Protein AF-A0AAN3A4Y3-F1 (afdb_monomer)

Secondary structure (DSSP, 8-state):
------------SSS-----TTTTSSS-S-------S------SS-HHHHHHHHHHHHHS---HHHHHHHH---HHHHHHHHHHTTPPPGGG-S--TTTHHHHHHHHHHHHHHHHHHHHHHHHHHHHHHHHHHHHHHHHHHHHHHHHHH----SPPTT--

pLDDT: mean 73.3, std 23.97, range [26.23, 97.94]

Foldseek 3Di:
DDDDDDDDDDDDPDDDDDDDPPPPDPPPPDPVPPPPDDPPPPDVDDPVRLVVLLVVQQVDPDDLVRSCVVVVNDSVVNVVSCVVVVPDDPVPPPPPPPCCVVVVVVVVVVVVVVVVVVVVVVVVVVVVVVVVVVVVVVVVVQVCCCVPVVDHPDDDPPPD

Radius of gyration: 38.31 Å; Cα contacts (8 Å, |Δi|>4): 34; chains: 1; bounding box: 86×56×96 Å

Structure (mmCIF, N/CA/C/O backbone):
data_AF-A0AAN3A4Y3-F1
#
_entry.id   AF-A0AAN3A4Y3-F1
#
loop_
_atom_site.group_PDB
_atom_site.id
_atom_site.type_symbol
_atom_site.label_atom_id
_atom_site.label_alt_id
_atom_site.label_comp_id
_atom_site.label_asym_id
_atom_site.label_entity_id
_atom_site.label_seq_id
_atom_site.pdbx_PDB_ins_code
_atom_site.Cartn_x
_atom_site.Cartn_y
_atom_site.Cartn_z
_atom_site.occupancy
_atom_site.B_iso_or_equiv
_atom_site.auth_seq_id
_atom_site.auth_comp_id
_atom_site.auth_asym_id
_atom_site.auth_atom_id
_atom_site.pdbx_PDB_model_num
ATOM 1 N N . MET A 1 1 ? -52.236 21.348 29.030 1.00 38.44 1 MET A N 1
ATOM 2 C CA . MET A 1 1 ? -50.894 20.957 28.546 1.00 38.44 1 MET A CA 1
ATOM 3 C C . MET A 1 1 ? -50.436 19.738 29.329 1.00 38.44 1 MET A C 1
ATOM 5 O O . MET A 1 1 ? -50.433 19.781 30.554 1.00 38.44 1 MET A O 1
ATOM 9 N N . GLN A 1 2 ? -50.161 18.640 28.627 1.00 26.23 2 GLN A N 1
ATOM 10 C CA . GLN A 1 2 ? -49.850 17.328 29.199 1.00 26.23 2 GLN A CA 1
ATOM 11 C C . GLN A 1 2 ? -48.495 17.370 29.930 1.00 26.23 2 GLN A C 1
ATOM 13 O O . GLN A 1 2 ? -47.484 17.734 29.332 1.00 26.23 2 GLN A O 1
ATOM 18 N N . LYS A 1 3 ? -48.460 17.012 31.219 1.00 30.95 3 LYS A N 1
ATOM 19 C CA . LYS A 1 3 ? -47.212 16.851 31.980 1.00 30.95 3 LYS A CA 1
ATOM 20 C C . LYS A 1 3 ? -46.586 15.508 31.598 1.00 30.95 3 LYS A C 1
ATOM 22 O O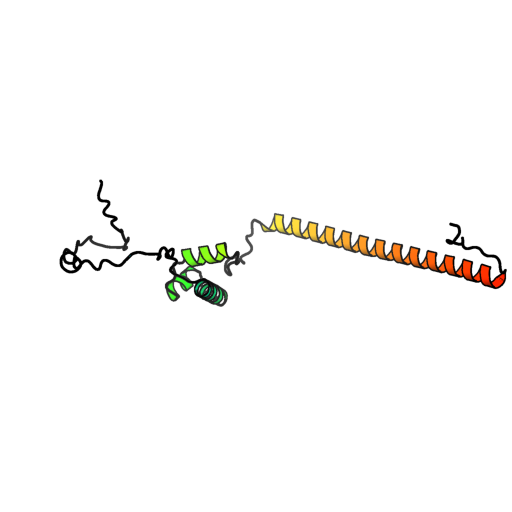 . LYS A 1 3 ? -47.127 14.466 31.953 1.00 30.95 3 LYS A O 1
ATOM 27 N N . PHE A 1 4 ? -45.472 15.526 30.873 1.00 27.72 4 PHE A N 1
ATOM 28 C CA . PHE A 1 4 ? -44.694 14.319 30.597 1.00 27.72 4 PHE A CA 1
ATOM 29 C C . PHE A 1 4 ? -43.743 14.056 31.765 1.00 27.72 4 PHE A C 1
ATOM 31 O O . PHE A 1 4 ? -42.739 14.744 31.928 1.00 27.72 4 PHE A O 1
ATOM 38 N N . ILE A 1 5 ? -44.073 13.064 32.592 1.00 37.47 5 ILE A N 1
ATOM 39 C CA . ILE A 1 5 ? -43.121 12.485 33.541 1.00 37.47 5 ILE A CA 1
ATOM 40 C C . ILE A 1 5 ? -42.266 11.507 32.737 1.00 37.47 5 ILE A C 1
ATOM 42 O O . ILE A 1 5 ? -42.737 10.444 32.334 1.00 37.47 5 ILE A O 1
ATOM 46 N N . VAL A 1 6 ? -41.023 11.884 32.447 1.00 33.91 6 VAL A N 1
ATOM 47 C CA . VAL A 1 6 ? -40.063 10.975 31.816 1.00 33.91 6 VAL A CA 1
ATOM 48 C C . VAL A 1 6 ? -39.510 10.065 32.909 1.00 33.91 6 VAL A C 1
ATOM 50 O O . VAL A 1 6 ? -38.636 10.459 33.677 1.00 33.91 6 VAL A O 1
ATOM 53 N N . TYR A 1 7 ? -40.041 8.847 32.999 1.00 37.47 7 TYR A N 1
ATOM 54 C CA . TYR A 1 7 ? -39.448 7.790 33.813 1.00 37.47 7 TYR A CA 1
ATOM 55 C C . TYR A 1 7 ? -38.225 7.233 33.078 1.00 37.47 7 TYR A C 1
ATOM 57 O O . TYR A 1 7 ? -38.354 6.579 32.042 1.00 37.47 7 TYR A O 1
ATOM 65 N N . ILE A 1 8 ? -37.028 7.495 33.605 1.00 38.41 8 ILE A N 1
ATOM 66 C CA . ILE A 1 8 ? -35.806 6.834 33.141 1.00 38.41 8 ILE A CA 1
ATOM 67 C C . ILE A 1 8 ? -35.819 5.411 33.710 1.00 38.41 8 ILE A C 1
ATOM 69 O O . ILE A 1 8 ? -35.555 5.204 34.891 1.00 38.41 8 ILE A O 1
ATOM 73 N N . ASN A 1 9 ? -36.160 4.430 32.873 1.00 32.81 9 ASN A N 1
ATOM 74 C CA . ASN A 1 9 ? -36.042 3.014 33.210 1.00 32.81 9 ASN A CA 1
ATOM 75 C C . ASN A 1 9 ? -34.584 2.572 33.033 1.00 32.81 9 ASN A C 1
ATOM 77 O O . ASN A 1 9 ? -34.074 2.539 31.914 1.00 32.81 9 ASN A O 1
ATOM 81 N N . PHE A 1 10 ? -33.923 2.220 34.134 1.00 35.22 10 PHE A N 1
ATOM 82 C CA . PHE A 1 10 ? -32.632 1.534 34.121 1.00 35.22 10 PHE A CA 1
ATOM 83 C C . PHE A 1 10 ? -32.900 0.023 34.225 1.00 35.22 10 PHE A C 1
ATOM 85 O O . PHE A 1 10 ? -33.450 -0.409 35.240 1.00 35.22 10 PHE A O 1
ATOM 92 N N . PRO A 1 11 ? -32.571 -0.804 33.215 1.00 37.44 11 PRO A N 1
ATOM 93 C CA . PRO A 1 11 ? -32.771 -2.241 33.317 1.00 37.44 11 PRO A CA 1
ATOM 94 C C . PRO A 1 11 ? -31.624 -2.839 34.138 1.00 37.44 11 PRO A C 1
ATOM 96 O O . PRO A 1 11 ? -30.532 -3.073 33.620 1.00 37.44 11 PRO A O 1
ATOM 99 N N . PHE A 1 12 ? -31.861 -3.073 35.428 1.00 35.59 12 PHE A N 1
ATOM 100 C CA . PHE A 1 12 ? -30.998 -3.930 36.239 1.00 35.59 12 PHE A CA 1
ATOM 101 C C . PHE A 1 12 ? -31.409 -5.398 36.040 1.00 35.59 12 PHE A C 1
ATOM 103 O O . PHE A 1 12 ? -32.601 -5.712 36.104 1.00 35.59 12 PHE A O 1
ATOM 110 N N . PRO A 1 13 ? -30.464 -6.316 35.773 1.00 35.88 13 PRO A N 1
ATOM 111 C CA . PRO A 1 13 ? -30.777 -7.727 35.627 1.00 35.88 13 PRO A CA 1
ATOM 112 C C . PRO A 1 13 ? -30.921 -8.364 37.014 1.00 35.88 13 PRO A C 1
ATOM 114 O O . PRO A 1 13 ? -29.928 -8.682 37.662 1.00 35.88 13 PRO A O 1
ATOM 117 N N . GLY A 1 14 ? -32.169 -8.570 37.434 1.00 38.97 14 GLY A N 1
ATOM 118 C CA . GLY A 1 14 ? -32.530 -9.447 38.550 1.00 38.97 14 GLY A CA 1
ATOM 119 C C . GLY A 1 14 ? -33.280 -8.755 39.689 1.00 38.97 14 GLY A C 1
ATOM 120 O O . GLY A 1 14 ? -32.694 -7.971 40.420 1.00 38.97 14 GLY A O 1
ATOM 121 N N . GLY A 1 15 ? -34.552 -9.137 39.860 1.00 41.28 15 GLY A N 1
ATOM 122 C CA . GLY A 1 15 ? -35.251 -9.152 41.152 1.00 41.28 15 GLY A CA 1
ATOM 123 C C . GLY A 1 15 ? -35.808 -7.827 41.689 1.00 41.28 15 GLY A C 1
ATOM 124 O O . GLY A 1 15 ? -35.068 -7.006 42.206 1.00 41.28 15 GLY A O 1
ATOM 125 N N . GLU A 1 16 ? -37.141 -7.721 41.658 1.00 35.38 16 GLU A N 1
ATOM 126 C CA . GLU A 1 16 ? -38.012 -6.889 42.515 1.00 35.38 16 GLU A CA 1
ATOM 127 C C . GLU A 1 16 ? -37.953 -5.347 42.385 1.00 35.38 16 GLU A C 1
ATOM 129 O O . GLU A 1 16 ? -37.075 -4.649 42.888 1.00 35.38 16 GLU A O 1
ATOM 134 N N . LEU A 1 17 ? -39.006 -4.792 41.766 1.00 37.91 17 LEU A N 1
ATOM 135 C CA . LEU A 1 17 ? -39.338 -3.362 41.745 1.00 37.91 17 LEU A CA 1
ATOM 136 C C . LEU A 1 17 ? -39.779 -2.887 43.143 1.00 37.91 17 LEU A C 1
ATOM 138 O O . LEU A 1 17 ? -40.968 -2.898 43.460 1.00 37.91 17 LEU A O 1
ATOM 142 N N . SER A 1 18 ? -38.840 -2.428 43.974 1.00 39.91 18 SER A N 1
ATOM 143 C CA . SER A 1 18 ? -39.161 -1.687 45.202 1.00 39.91 18 SER A CA 1
ATOM 144 C C . SER A 1 18 ? -39.185 -0.175 44.926 1.00 39.91 18 SER A C 1
ATOM 146 O O . SER A 1 18 ? -38.167 0.467 44.669 1.00 39.91 18 SER A O 1
ATOM 148 N N . PHE A 1 19 ? -40.378 0.425 44.950 1.00 37.28 19 PHE A N 1
ATOM 149 C CA . PHE A 1 19 ? -40.552 1.877 44.863 1.00 37.28 19 PHE A CA 1
ATOM 150 C C . PHE A 1 19 ? -40.175 2.521 46.206 1.00 37.28 19 PHE A C 1
ATOM 152 O O . PHE A 1 19 ? -40.964 2.516 47.148 1.00 37.28 19 PHE A O 1
ATOM 159 N N . CYS A 1 20 ? -38.973 3.091 46.311 1.00 35.47 20 CYS A N 1
ATOM 160 C CA . CYS A 1 20 ? -38.559 3.835 47.502 1.00 35.47 20 CYS A CA 1
ATOM 161 C C . CYS A 1 20 ? -39.156 5.259 47.473 1.00 35.47 20 CYS A C 1
ATOM 163 O O . CYS A 1 20 ? -38.761 6.103 46.670 1.00 35.47 20 CYS A O 1
ATOM 165 N N . SER A 1 21 ? -40.128 5.534 48.347 1.00 41.50 21 SER A N 1
ATOM 166 C CA . SER A 1 21 ? -40.935 6.768 48.398 1.00 41.50 21 SER A CA 1
ATOM 167 C C . SER A 1 21 ? -40.259 7.976 49.073 1.00 41.50 21 SER A C 1
ATOM 169 O O . SER A 1 21 ? -40.915 8.976 49.364 1.00 41.50 21 SER A O 1
ATOM 171 N N . VAL A 1 22 ? -38.948 7.931 49.325 1.00 37.69 22 VAL A N 1
ATOM 172 C CA . VAL A 1 22 ? -38.268 8.923 50.185 1.00 37.69 22 VAL A CA 1
ATOM 173 C C . VAL A 1 22 ? -37.787 10.173 49.425 1.00 37.69 22 VAL A C 1
ATOM 175 O O . VAL A 1 22 ? -37.530 11.213 50.025 1.00 37.69 22 VAL A O 1
ATOM 178 N N . LEU A 1 23 ? -37.743 10.150 48.093 1.00 43.97 23 LEU A N 1
ATOM 179 C CA . LEU A 1 23 ? -37.177 11.239 47.282 1.00 43.97 23 LEU A CA 1
ATOM 180 C C . LEU A 1 23 ? -38.169 12.358 46.913 1.00 43.97 23 LEU A C 1
ATOM 182 O O . LEU A 1 23 ? -38.052 12.949 45.846 1.00 43.97 23 LEU A O 1
ATOM 186 N N . ASN A 1 24 ? -39.154 12.672 47.761 1.00 45.25 24 ASN A N 1
ATOM 187 C CA . ASN A 1 24 ? -40.147 13.707 47.424 1.00 45.25 24 ASN A CA 1
ATOM 188 C C . ASN A 1 24 ? -40.352 14.810 48.473 1.00 45.25 24 ASN A C 1
ATOM 190 O O . ASN A 1 24 ? -41.396 15.456 48.483 1.00 45.25 24 ASN A O 1
ATOM 194 N N . LYS A 1 25 ? -39.389 15.057 49.371 1.00 40.06 25 LYS A N 1
ATOM 195 C CA . LYS A 1 25 ? -39.535 16.148 50.359 1.00 40.06 25 LYS A CA 1
ATOM 196 C C . LYS A 1 25 ? -38.362 17.116 50.517 1.00 40.06 25 LYS A C 1
ATOM 198 O O . LYS A 1 25 ? -38.526 18.088 51.242 1.00 40.06 25 LYS A O 1
ATOM 203 N N . LEU A 1 26 ? -37.231 16.933 49.829 1.00 40.47 26 LEU A N 1
ATOM 204 C CA . LEU A 1 26 ? -36.062 17.820 50.002 1.00 40.47 26 LEU A CA 1
ATOM 205 C C . LEU A 1 26 ? -35.628 18.614 48.759 1.00 40.47 26 LEU A C 1
ATOM 207 O O . LEU A 1 26 ? -34.691 19.396 48.847 1.00 40.47 26 LEU A O 1
ATOM 211 N N . THR A 1 27 ? -36.307 18.499 47.619 1.00 49.06 27 THR A N 1
ATOM 212 C CA . THR A 1 27 ? -35.850 19.109 46.349 1.00 49.06 27 THR A CA 1
ATOM 213 C C . THR A 1 27 ? -36.830 20.116 45.743 1.00 49.06 27 THR A C 1
ATOM 215 O O . THR A 1 27 ? -36.766 20.416 44.556 1.00 49.06 27 THR A O 1
ATOM 218 N N . LEU A 1 28 ? -37.717 20.687 46.564 1.00 45.78 28 LEU A N 1
ATOM 219 C CA . LEU A 1 28 ? -38.568 21.828 46.192 1.00 45.78 28 LEU A CA 1
ATOM 220 C C . LEU A 1 28 ? -38.080 23.160 46.786 1.00 45.78 28 LEU A C 1
ATOM 222 O O . LEU A 1 28 ? -38.835 24.125 46.841 1.00 45.78 28 LEU A O 1
ATOM 226 N N . LEU A 1 29 ? -36.805 23.256 47.177 1.00 40.38 29 LEU A N 1
ATOM 227 C CA . LEU A 1 29 ? -36.126 24.551 47.214 1.00 40.38 29 LEU A CA 1
ATOM 228 C C . LEU A 1 29 ? -35.556 24.808 45.825 1.00 40.38 29 LEU A C 1
ATOM 230 O O . LEU A 1 29 ? -34.461 24.394 45.458 1.00 40.38 29 LEU A O 1
ATOM 234 N N . LYS A 1 30 ? -36.438 25.433 45.053 1.00 46.47 30 LYS A N 1
ATOM 235 C CA . LYS A 1 30 ? -36.309 26.010 43.726 1.00 46.47 30 LYS A CA 1
ATOM 236 C C . LYS A 1 30 ? -35.003 26.810 43.587 1.00 46.47 30 LYS A C 1
ATOM 238 O O . LYS A 1 30 ? -34.997 28.029 43.700 1.00 46.47 30 LYS A O 1
ATOM 243 N N . PHE A 1 31 ? -33.896 26.120 43.325 1.00 38.41 31 PHE A N 1
ATOM 244 C CA . PHE A 1 31 ? -32.747 26.732 42.675 1.00 38.41 31 PHE A CA 1
ATOM 245 C C . PHE A 1 31 ? -33.158 26.978 41.225 1.00 38.41 31 PHE A C 1
ATOM 247 O O . PHE A 1 31 ? -33.152 26.086 40.379 1.00 38.41 31 PHE A O 1
ATOM 254 N N . GLU A 1 32 ? -33.603 28.204 40.982 1.00 44.09 32 GLU A N 1
ATOM 255 C CA . GLU A 1 32 ? -33.851 28.801 39.676 1.00 44.09 32 GLU A CA 1
ATOM 256 C C . GLU A 1 32 ? -32.482 28.986 38.994 1.00 44.09 32 GLU A C 1
ATOM 258 O O . GLU A 1 32 ? -31.947 30.084 38.886 1.00 44.09 32 GLU A O 1
ATOM 263 N N . ILE A 1 33 ? -31.841 27.868 38.633 1.00 48.59 33 ILE A N 1
ATOM 264 C CA . ILE A 1 33 ? -30.609 27.867 37.847 1.00 48.59 33 ILE A CA 1
ATOM 265 C C . ILE A 1 33 ? -31.018 28.294 36.445 1.00 48.59 33 ILE A C 1
ATOM 267 O O . ILE A 1 33 ? -31.728 27.570 35.746 1.00 48.59 33 ILE A O 1
ATOM 271 N N . HIS A 1 34 ? -30.579 29.488 36.061 1.00 40.94 34 HIS A N 1
ATOM 272 C CA . HIS A 1 34 ? -30.667 30.015 34.710 1.00 40.94 34 HIS A CA 1
ATOM 273 C C . HIS A 1 34 ? -30.036 29.001 33.744 1.00 40.94 34 HIS A C 1
ATOM 275 O O . HIS A 1 34 ? -28.817 28.861 33.664 1.00 40.94 34 HIS A O 1
ATOM 281 N N . MET A 1 35 ? -30.879 28.222 33.067 1.00 47.75 35 MET A N 1
ATOM 282 C CA . MET A 1 35 ? -30.493 27.205 32.088 1.00 47.75 35 MET A CA 1
ATOM 283 C C . MET A 1 35 ? -30.159 27.900 30.760 1.00 47.75 35 MET A C 1
ATOM 285 O O . MET A 1 35 ? -30.841 27.718 29.755 1.00 47.75 35 MET A O 1
ATOM 289 N N . GLU A 1 36 ? -29.117 28.729 30.759 1.00 44.19 36 GLU A N 1
ATOM 290 C CA . GLU A 1 36 ? -28.492 29.201 29.526 1.00 44.19 36 GLU A CA 1
ATOM 291 C C . GLU A 1 36 ? -27.282 28.315 29.194 1.00 44.19 36 GLU A C 1
ATOM 293 O O . GLU A 1 36 ? -26.343 28.168 29.968 1.00 44.19 36 GLU A O 1
ATOM 298 N N . GLU A 1 37 ? -27.373 27.672 28.028 1.00 49.78 37 GLU A N 1
ATOM 299 C CA . GLU A 1 37 ? -26.279 27.061 27.260 1.00 49.78 37 GLU A CA 1
ATOM 300 C C . GLU A 1 37 ? -25.439 25.925 27.874 1.00 49.78 37 GLU A C 1
ATOM 302 O O . GLU A 1 37 ? -24.214 25.905 27.779 1.00 49.78 37 GLU A O 1
ATOM 307 N N . LEU A 1 38 ? -26.079 24.844 28.331 1.00 46.41 38 LEU A N 1
ATOM 308 C CA . LEU A 1 38 ? -25.395 23.543 28.439 1.00 46.41 38 LEU A CA 1
ATOM 309 C C . LEU A 1 38 ? -26.166 22.410 27.754 1.00 46.41 38 LEU A C 1
ATOM 311 O O . LEU A 1 38 ? -26.379 21.340 28.316 1.00 46.41 38 LEU A O 1
ATOM 315 N N . LYS A 1 39 ? -26.479 22.575 26.463 1.00 48.00 39 LYS A N 1
ATOM 316 C CA . LYS A 1 39 ? -26.692 21.422 25.564 1.00 48.00 39 LYS A CA 1
ATOM 317 C C . LYS A 1 39 ? -25.347 20.797 25.162 1.00 48.00 39 LYS A C 1
ATOM 319 O O . LYS A 1 39 ? -25.086 20.570 23.982 1.00 48.00 39 LYS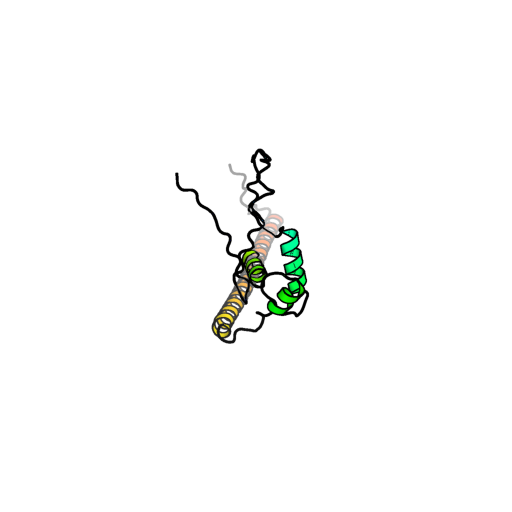 A O 1
ATOM 324 N N . LYS A 1 40 ? -24.471 20.491 26.127 1.00 44.06 40 LYS A N 1
ATOM 325 C CA . LYS A 1 40 ? -23.378 19.551 25.857 1.00 44.06 40 LYS A CA 1
ATOM 326 C C . LYS A 1 40 ? -24.051 18.202 25.619 1.00 44.06 40 LYS A C 1
ATOM 328 O O . LYS A 1 40 ? -24.637 17.640 26.540 1.00 44.06 40 LYS A O 1
ATOM 333 N N . LYS A 1 41 ? -24.044 17.714 24.371 1.00 48.72 41 LYS A N 1
ATOM 334 C CA . LYS A 1 41 ? -24.461 16.338 24.056 1.00 48.72 41 LYS A CA 1
ATOM 335 C C . LYS A 1 41 ? -23.721 15.434 25.039 1.00 48.72 41 LYS A C 1
ATOM 337 O O . LYS A 1 41 ? -22.494 15.462 25.052 1.00 48.72 41 LYS A O 1
ATOM 342 N N . TYR A 1 42 ? -24.442 14.707 25.891 1.00 45.09 42 TYR A N 1
ATOM 343 C CA . TYR A 1 42 ? -23.827 13.781 26.837 1.00 45.09 42 TYR A CA 1
ATOM 344 C C . TYR A 1 42 ? -23.070 12.715 26.037 1.00 45.09 42 TYR A C 1
ATOM 346 O O . TYR A 1 42 ? -23.653 11.762 25.524 1.00 45.09 42 TYR A O 1
ATOM 354 N N . THR A 1 43 ? -21.766 12.921 25.862 1.00 59.06 43 THR A N 1
ATOM 355 C CA . THR A 1 43 ? -20.837 11.915 25.364 1.00 59.06 43 THR A CA 1
ATOM 356 C C . THR A 1 43 ? -19.925 11.566 26.534 1.00 59.06 43 THR A C 1
ATOM 358 O O . THR A 1 43 ? -19.061 12.377 26.860 1.00 59.06 43 THR A O 1
ATOM 361 N N . PRO A 1 44 ? -20.105 10.406 27.186 1.00 72.06 44 PRO A N 1
ATOM 362 C CA . PRO A 1 44 ? -19.405 10.076 28.430 1.00 72.06 44 PRO A CA 1
ATOM 363 C C . PRO A 1 44 ? -17.879 9.918 28.298 1.00 72.06 44 PRO A C 1
ATOM 365 O O . PRO A 1 44 ? -17.212 9.801 29.313 1.00 72.06 44 PRO A O 1
ATOM 368 N N . TYR A 1 45 ? -17.327 9.938 27.078 1.00 82.88 45 TYR A N 1
ATOM 369 C CA . TYR A 1 45 ? -15.890 9.815 26.814 1.00 82.88 45 TYR A CA 1
ATOM 370 C C . TYR A 1 45 ? -15.416 10.887 25.832 1.00 82.88 45 TYR A C 1
ATOM 372 O O . TYR A 1 45 ? -16.032 11.063 24.769 1.00 82.88 45 TYR A O 1
ATOM 380 N N . THR A 1 46 ? -14.305 11.542 26.154 1.00 88.88 46 THR A N 1
ATOM 381 C CA . THR A 1 46 ? -13.537 12.444 25.283 1.00 88.88 46 THR A CA 1
ATOM 382 C C . THR A 1 46 ? -12.795 11.670 24.190 1.00 88.88 46 THR A C 1
ATOM 384 O O . THR A 1 46 ? -12.600 10.461 24.282 1.00 88.88 46 THR A O 1
ATOM 387 N N . GLU A 1 47 ? -12.384 12.338 23.112 1.00 87.12 47 GLU A N 1
ATOM 388 C CA . GLU A 1 47 ? -11.663 11.678 22.014 1.00 87.12 47 GLU A CA 1
ATOM 389 C C . GLU A 1 47 ? -10.307 11.097 22.440 1.00 87.12 47 GLU A C 1
ATOM 391 O O . GLU A 1 47 ? -9.949 9.997 22.021 1.00 87.12 47 GLU A O 1
ATOM 396 N N . SER A 1 48 ? -9.592 11.781 23.333 1.00 89.69 48 SER A N 1
ATOM 397 C CA . SER A 1 48 ? -8.331 11.298 23.900 1.00 89.69 48 SER A CA 1
ATOM 398 C C . SER A 1 48 ? -8.516 10.005 24.694 1.00 89.69 48 SER A C 1
ATOM 400 O O . SER A 1 48 ? -7.741 9.067 24.507 1.00 89.69 48 SER A O 1
ATOM 402 N N . GLU A 1 49 ? -9.564 9.915 25.518 1.00 90.31 49 GLU A N 1
ATOM 403 C CA . GLU A 1 49 ? -9.903 8.697 26.266 1.00 90.31 49 GLU A CA 1
ATOM 404 C C . GLU A 1 49 ? -10.231 7.543 25.317 1.00 90.31 49 GLU A C 1
ATOM 406 O O . GLU A 1 49 ? -9.673 6.456 25.456 1.00 90.31 49 GLU A O 1
ATOM 411 N N . ARG A 1 50 ? -11.061 7.788 24.292 1.00 92.56 50 ARG A N 1
ATOM 412 C CA . ARG A 1 50 ? -11.385 6.781 23.260 1.00 92.56 50 ARG A CA 1
ATOM 413 C C . ARG A 1 50 ? -10.124 6.231 22.609 1.00 92.56 50 ARG A C 1
ATOM 415 O O . ARG A 1 50 ? -9.973 5.021 22.465 1.00 92.56 50 ARG A O 1
ATOM 422 N N . MET A 1 51 ? -9.209 7.125 22.243 1.00 95.25 51 MET A N 1
ATOM 423 C CA . MET A 1 51 ? -7.955 6.746 21.607 1.00 95.25 51 MET A CA 1
ATOM 424 C C . MET A 1 51 ? -7.006 6.017 22.549 1.00 95.25 51 MET A C 1
ATOM 426 O O . MET A 1 51 ? -6.321 5.093 22.114 1.00 95.25 51 MET A O 1
ATOM 430 N N . SER A 1 52 ? -6.996 6.374 23.832 1.00 95.06 52 SER A N 1
ATOM 431 C CA . SER A 1 52 ? -6.251 5.638 24.851 1.00 95.06 52 SER A CA 1
ATOM 432 C C . SER A 1 52 ? -6.743 4.197 24.958 1.00 95.06 52 SER A C 1
ATOM 434 O O . SER A 1 52 ? -5.945 3.271 24.833 1.00 95.06 52 SER A O 1
ATOM 436 N N . TYR A 1 53 ? -8.058 3.997 25.087 1.00 94.06 53 TYR A N 1
ATOM 437 C CA . TYR A 1 53 ? -8.641 2.661 25.206 1.00 94.06 53 TYR A CA 1
ATOM 438 C C . TYR A 1 53 ? -8.452 1.810 23.953 1.00 94.06 53 TYR A C 1
ATOM 440 O O . TYR A 1 53 ? -8.178 0.620 24.072 1.00 94.06 53 TYR A O 1
ATOM 448 N N . ILE A 1 54 ? -8.551 2.395 22.755 1.00 94.19 54 ILE A N 1
ATOM 449 C CA . ILE A 1 54 ? -8.276 1.654 21.517 1.00 94.19 54 ILE A CA 1
ATOM 450 C C . ILE A 1 54 ? -6.811 1.214 21.462 1.00 94.19 54 ILE A C 1
ATOM 452 O O . ILE A 1 54 ? -6.544 0.049 21.179 1.00 94.19 54 ILE A O 1
ATOM 456 N N . ARG A 1 55 ? -5.858 2.107 21.757 1.00 94.88 55 ARG A N 1
ATOM 457 C CA . ARG A 1 55 ? -4.431 1.750 21.743 1.00 94.88 55 ARG A CA 1
ATOM 458 C C . ARG A 1 55 ? -4.100 0.663 22.760 1.00 94.88 55 ARG A C 1
ATOM 460 O O . ARG A 1 55 ? -3.395 -0.279 22.422 1.00 94.88 55 ARG A O 1
ATOM 467 N N . GLU A 1 56 ? -4.634 0.770 23.974 1.00 95.12 56 GLU A N 1
ATOM 468 C CA . GLU A 1 56 ? -4.453 -0.242 25.019 1.00 95.12 56 GLU A CA 1
ATOM 469 C C . GLU A 1 56 ? -5.103 -1.582 24.639 1.00 95.12 56 GLU A C 1
ATOM 471 O O . GLU A 1 56 ? -4.551 -2.657 24.870 1.00 95.12 56 GLU A O 1
ATOM 476 N N . TYR A 1 57 ? -6.277 -1.542 24.007 1.00 94.06 57 TYR A N 1
ATOM 477 C CA . TYR A 1 57 ? -6.902 -2.751 23.493 1.00 94.06 57 TYR A CA 1
ATOM 478 C C . TYR A 1 57 ? -6.025 -3.420 22.432 1.00 94.06 57 TYR A C 1
ATOM 480 O O . TYR A 1 57 ? -5.833 -4.631 22.489 1.00 94.06 57 TYR A O 1
ATOM 488 N N . LEU A 1 58 ? -5.471 -2.660 21.489 1.00 92.44 58 LEU A N 1
ATOM 489 C CA . LEU A 1 58 ? -4.625 -3.202 20.423 1.00 92.44 58 LEU A CA 1
ATOM 490 C C . LEU A 1 58 ? -3.256 -3.687 20.919 1.00 92.44 58 LEU A C 1
ATOM 492 O O . LEU A 1 58 ? -2.686 -4.579 20.299 1.00 92.44 58 LEU A O 1
ATOM 496 N N . SER A 1 59 ? -2.738 -3.149 22.027 1.00 92.06 59 SER A N 1
ATOM 497 C CA . SER A 1 59 ? -1.453 -3.579 22.599 1.00 92.06 59 SER A CA 1
ATOM 498 C C . SER A 1 59 ? -1.535 -4.880 23.405 1.00 92.06 59 SER A C 1
ATOM 500 O O . SER A 1 59 ? -0.508 -5.497 23.684 1.00 92.06 59 SER A O 1
ATOM 502 N N . THR A 1 60 ? -2.737 -5.315 23.784 1.00 90.38 60 THR A N 1
ATOM 503 C CA . THR A 1 60 ? -2.963 -6.561 24.534 1.00 90.38 60 THR A CA 1
ATOM 504 C C . THR A 1 60 ? -3.389 -7.700 23.607 1.00 90.38 60 THR A C 1
ATOM 506 O O . THR A 1 60 ? -3.867 -7.469 22.501 1.00 90.38 60 THR A O 1
ATOM 509 N N . SER A 1 61 ? -3.321 -8.953 24.061 1.00 87.38 61 SER A N 1
ATOM 510 C CA . SER A 1 61 ? -3.903 -10.117 23.361 1.00 87.38 61 SER A CA 1
ATOM 511 C C . SER A 1 61 ? -5.344 -10.437 23.800 1.00 87.38 61 SER A C 1
ATOM 513 O O . SER A 1 61 ? -5.922 -11.439 23.388 1.00 87.38 61 SER A O 1
ATOM 515 N N . GLU A 1 62 ? -5.960 -9.579 24.621 1.00 89.38 62 GLU A N 1
ATOM 516 C CA . GLU A 1 62 ? -7.290 -9.808 25.202 1.00 89.38 62 GLU A CA 1
ATOM 517 C C . GLU A 1 62 ? -8.418 -9.773 24.157 1.00 89.38 62 GLU A C 1
ATOM 519 O O . GLU A 1 62 ? -8.454 -8.916 23.274 1.00 89.38 62 GLU A O 1
ATOM 524 N N . THR A 1 63 ? -9.430 -10.627 24.293 1.00 91.12 63 THR A N 1
ATOM 525 C CA . THR A 1 63 ? -10.671 -10.484 23.508 1.00 91.12 63 THR A CA 1
ATOM 526 C C . THR A 1 63 ? -11.407 -9.188 23.874 1.00 91.12 63 THR A C 1
ATOM 528 O O . THR A 1 63 ? -11.266 -8.672 24.984 1.00 91.12 63 THR A O 1
ATOM 531 N N . LYS A 1 64 ? -12.282 -8.678 22.990 1.00 91.75 64 LYS A N 1
ATOM 532 C CA . LYS A 1 64 ? -13.117 -7.492 23.296 1.00 91.75 64 LYS A CA 1
ATOM 533 C C . LYS A 1 64 ? -13.915 -7.653 24.594 1.00 91.75 64 LYS A C 1
ATOM 535 O O . LYS A 1 64 ? -14.167 -6.678 25.290 1.00 91.75 64 LYS A O 1
ATOM 540 N N . TYR A 1 65 ? -14.346 -8.879 24.901 1.00 89.94 65 TYR A N 1
ATOM 541 C CA . TYR A 1 65 ? -15.082 -9.189 26.125 1.00 89.94 65 TYR A CA 1
ATOM 542 C C . TYR A 1 65 ? -14.192 -9.102 27.370 1.00 89.94 65 TYR A C 1
ATOM 544 O O . TYR A 1 65 ? -14.583 -8.468 28.345 1.00 89.94 65 TYR A O 1
ATOM 552 N N . GLN A 1 66 ? -12.997 -9.699 27.332 1.00 91.62 66 GLN A N 1
ATOM 553 C CA . GLN A 1 66 ? -12.039 -9.636 28.441 1.00 91.62 66 GLN A CA 1
ATOM 554 C C . GLN A 1 66 ? -11.595 -8.196 28.710 1.00 91.62 66 GLN A C 1
ATOM 556 O O . GLN A 1 66 ? -11.653 -7.748 29.853 1.00 91.62 66 GLN A O 1
ATOM 561 N N . PHE A 1 67 ? -11.270 -7.447 27.653 1.00 94.00 67 PHE A N 1
ATOM 562 C CA . PHE A 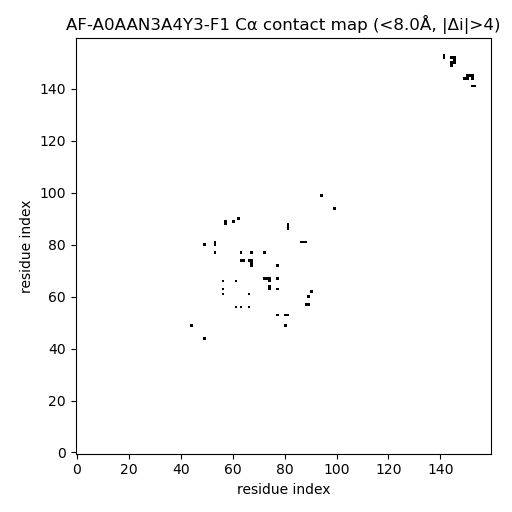1 67 ? -10.899 -6.038 27.760 1.00 94.00 67 PHE A CA 1
ATOM 563 C C . PHE A 1 67 ? -12.033 -5.190 28.353 1.00 94.00 67 PHE A C 1
ATOM 565 O O . PHE A 1 67 ? -11.809 -4.408 29.274 1.00 94.00 67 PHE A O 1
ATOM 572 N N . ALA A 1 68 ? -13.272 -5.384 27.883 1.00 90.81 68 ALA A N 1
ATOM 573 C CA . ALA A 1 68 ? -14.459 -4.715 28.420 1.00 90.81 68 ALA A CA 1
ATOM 574 C C . ALA A 1 68 ? -14.688 -5.036 29.907 1.00 90.81 68 ALA A C 1
ATOM 576 O O . ALA A 1 68 ? -14.985 -4.145 30.699 1.00 90.81 68 ALA A O 1
ATOM 577 N N . LYS A 1 69 ? -14.502 -6.302 30.304 1.00 91.38 69 LYS A N 1
ATOM 578 C CA . LYS A 1 69 ? -14.623 -6.735 31.702 1.00 91.38 69 LYS A CA 1
ATOM 579 C C . LYS A 1 69 ? -13.552 -6.100 32.596 1.00 91.38 69 LYS A C 1
ATOM 581 O O . LYS A 1 69 ? -13.862 -5.745 33.727 1.00 91.38 69 LYS A O 1
ATOM 586 N N . ARG A 1 70 ? -12.319 -5.954 32.100 1.00 93.06 70 ARG A N 1
ATOM 587 C CA . ARG A 1 70 ? -11.190 -5.377 32.847 1.00 93.06 70 ARG A CA 1
ATOM 588 C C . ARG A 1 70 ? -11.276 -3.855 32.972 1.00 93.06 70 ARG A C 1
ATOM 590 O O . ARG A 1 70 ? -11.021 -3.319 34.041 1.00 93.06 70 ARG A O 1
ATOM 597 N N . THR A 1 71 ? -11.623 -3.168 31.887 1.00 88.44 71 THR A N 1
ATOM 598 C CA . THR A 1 71 ? -11.649 -1.693 31.823 1.00 88.44 71 THR A CA 1
ATOM 599 C C . THR A 1 71 ? -12.981 -1.085 32.259 1.00 88.44 71 THR A C 1
ATOM 601 O O . THR A 1 71 ? -13.066 0.123 32.460 1.00 88.44 71 THR A O 1
ATOM 604 N N . GLY A 1 72 ? -14.034 -1.899 32.388 1.00 85.94 72 GLY A N 1
ATOM 605 C CA . GLY A 1 72 ? -15.385 -1.443 32.725 1.00 85.94 72 GLY A CA 1
ATOM 606 C C . GLY A 1 72 ? -16.130 -0.783 31.560 1.00 85.94 72 GLY A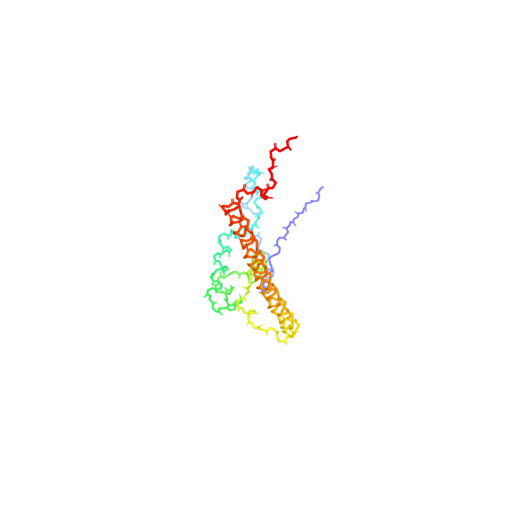 C 1
ATOM 607 O O . GLY A 1 72 ? -17.251 -0.308 31.73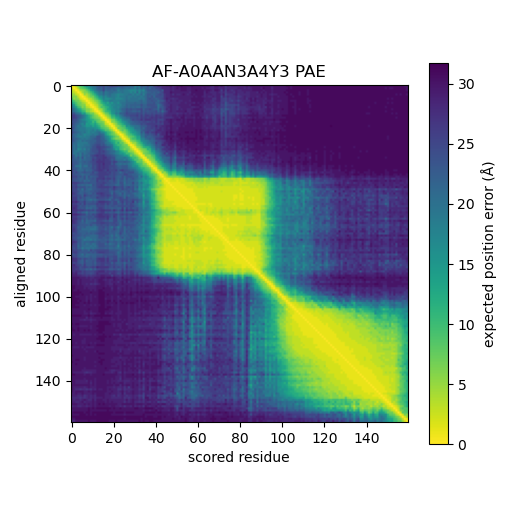3 1.00 85.94 72 GLY A O 1
ATOM 608 N N . ILE A 1 73 ? -15.540 -0.757 30.363 1.00 89.56 73 ILE A N 1
ATOM 609 C CA . ILE A 1 73 ? -16.167 -0.182 29.173 1.00 89.56 73 ILE A CA 1
ATOM 610 C C . ILE A 1 73 ? -17.112 -1.191 28.538 1.00 89.56 73 ILE A C 1
ATOM 612 O O . ILE A 1 73 ? -16.785 -2.362 28.353 1.00 89.56 73 ILE A O 1
ATOM 616 N N . CYS A 1 74 ? -18.278 -0.720 28.100 1.00 87.69 74 CYS A N 1
ATOM 617 C CA . CYS A 1 74 ? -19.199 -1.526 27.311 1.00 87.69 74 CYS A CA 1
ATOM 618 C C . CYS A 1 74 ? -18.524 -2.050 26.033 1.00 87.69 74 CYS A C 1
ATOM 620 O O . CYS A 1 74 ? -18.127 -1.272 25.169 1.00 87.69 74 CYS A O 1
ATOM 622 N N . ARG A 1 75 ? -18.513 -3.375 25.836 1.00 89.38 75 ARG A N 1
ATOM 623 C CA . ARG A 1 75 ? -17.977 -4.027 24.621 1.00 89.38 75 ARG A CA 1
ATOM 624 C C . ARG A 1 75 ? -18.483 -3.391 23.320 1.00 89.38 75 ARG A C 1
ATOM 626 O O . ARG A 1 75 ? -17.728 -3.248 22.366 1.00 89.38 75 ARG A O 1
ATOM 633 N N . ARG A 1 76 ? -19.765 -3.003 23.280 1.00 89.62 76 ARG A N 1
ATOM 634 C CA . ARG A 1 76 ? -20.388 -2.362 22.109 1.00 89.62 76 ARG A CA 1
ATOM 635 C C . ARG A 1 76 ? -19.748 -1.018 21.770 1.00 89.62 76 ARG A C 1
ATOM 637 O O . ARG A 1 76 ? -19.663 -0.667 20.604 1.00 89.62 76 ARG A O 1
ATOM 644 N N . LEU A 1 77 ? -19.289 -0.291 22.780 1.00 91.69 77 LEU A N 1
ATOM 645 C CA . LEU A 1 77 ? -18.677 1.015 22.610 1.00 91.69 77 LEU A CA 1
ATOM 646 C C . LEU A 1 77 ? -17.288 0.906 21.972 1.00 91.69 77 LEU A C 1
ATOM 648 O O . LEU A 1 77 ? -16.989 1.661 21.054 1.00 91.69 77 LEU A O 1
ATOM 652 N N . LEU A 1 78 ? -16.499 -0.093 22.380 1.00 91.88 78 LEU A N 1
ATOM 653 C CA . LEU A 1 78 ? -15.223 -0.411 21.736 1.00 91.88 78 LEU A CA 1
ATOM 654 C C . LEU A 1 78 ? -15.412 -0.765 20.252 1.00 91.88 78 LEU A C 1
ATOM 656 O O . LEU A 1 78 ? -14.675 -0.257 19.418 1.00 91.88 78 LEU A O 1
ATOM 660 N N . ILE A 1 79 ? -16.425 -1.576 19.917 1.00 91.31 79 ILE A N 1
ATOM 661 C CA . ILE A 1 79 ? -16.758 -1.914 18.519 1.00 91.31 79 ILE A CA 1
ATOM 662 C C . ILE A 1 79 ? -17.089 -0.645 17.724 1.00 91.31 79 ILE A C 1
ATOM 664 O O . ILE A 1 79 ? -16.477 -0.393 16.695 1.00 91.31 79 ILE A O 1
ATOM 668 N N . LEU A 1 80 ? -17.981 0.201 18.251 1.00 91.62 80 LEU A N 1
ATOM 669 C CA . LEU A 1 80 ? -18.365 1.453 17.594 1.00 91.62 80 LEU A CA 1
ATOM 670 C C . LEU A 1 80 ? -17.178 2.389 17.354 1.00 91.62 80 LEU A C 1
ATOM 672 O O . LEU A 1 80 ? -17.162 3.107 16.360 1.00 91.62 80 LEU A O 1
ATOM 676 N N . TRP A 1 81 ? -16.203 2.431 18.264 1.00 93.94 81 TRP A N 1
ATOM 677 C CA . TRP A 1 81 ? -15.015 3.256 18.067 1.00 93.94 81 TRP A CA 1
ATOM 678 C C . TRP A 1 81 ? -14.076 2.669 17.017 1.00 93.94 81 TRP A C 1
ATOM 680 O O . TRP A 1 81 ? -13.597 3.426 16.179 1.00 93.94 81 TRP A O 1
ATOM 690 N N . LEU A 1 82 ? -13.848 1.354 17.020 1.00 92.88 82 LEU A N 1
ATOM 691 C CA . LEU A 1 82 ? -13.056 0.696 15.977 1.00 92.88 82 LEU A CA 1
ATOM 692 C C . LEU A 1 82 ? -13.659 0.955 14.588 1.00 92.88 82 LEU A C 1
ATOM 694 O O . LEU A 1 82 ? -12.937 1.390 13.695 1.00 92.88 82 LEU A O 1
ATOM 698 N N . ASP A 1 83 ? -14.981 0.820 14.450 1.00 90.94 83 ASP A N 1
ATOM 699 C CA . ASP A 1 83 ? -15.694 1.099 13.198 1.00 90.94 83 ASP A CA 1
ATOM 700 C C . ASP A 1 83 ? -15.599 2.581 12.807 1.00 90.94 83 ASP A C 1
ATOM 702 O O . ASP A 1 83 ? -15.279 2.908 11.666 1.00 90.94 83 ASP A O 1
ATOM 706 N N . LYS A 1 84 ? -15.831 3.495 13.763 1.00 92.25 84 LYS A N 1
ATOM 707 C CA . LYS A 1 84 ? -15.788 4.949 13.530 1.00 92.25 84 LYS A CA 1
ATOM 708 C C . LYS A 1 84 ? -14.421 5.421 13.032 1.00 92.25 84 LYS A C 1
ATOM 710 O O . LYS A 1 84 ? -14.360 6.344 12.225 1.00 92.25 84 LYS A O 1
ATOM 715 N N . TYR A 1 85 ? -13.343 4.850 13.563 1.00 92.62 85 TYR A N 1
ATOM 716 C CA . TYR A 1 85 ? -11.973 5.220 13.206 1.00 92.62 85 TYR A CA 1
ATOM 717 C C . TYR A 1 85 ? -11.377 4.310 12.119 1.00 92.62 85 TYR A C 1
ATOM 719 O O . TYR A 1 85 ? -10.204 4.467 11.793 1.00 92.62 85 TYR A O 1
ATOM 727 N N . HIS A 1 86 ? -12.167 3.386 11.553 1.00 90.06 86 HIS A N 1
ATOM 728 C CA . HIS A 1 86 ? -11.737 2.413 10.541 1.00 90.06 86 HIS A CA 1
ATOM 729 C C . HIS A 1 86 ? -10.493 1.612 10.957 1.00 90.06 86 HIS A C 1
ATOM 731 O O . HIS A 1 86 ? -9.575 1.384 10.171 1.00 90.06 86 HIS A O 1
ATOM 737 N N . ILE A 1 87 ? -10.450 1.203 12.225 1.00 91.06 87 ILE A N 1
ATOM 738 C CA . ILE A 1 87 ? -9.332 0.466 12.810 1.00 91.06 87 ILE A CA 1
ATOM 739 C C . ILE A 1 87 ? -9.640 -1.026 12.758 1.00 91.06 87 ILE A C 1
ATOM 741 O O . ILE A 1 87 ? -10.622 -1.492 13.339 1.00 91.06 87 ILE A O 1
ATOM 745 N N . ASN A 1 88 ? -8.757 -1.778 12.105 1.00 87.75 88 ASN A N 1
ATOM 746 C CA . ASN A 1 88 ? -8.864 -3.228 12.036 1.00 87.75 88 ASN A CA 1
ATOM 747 C C . ASN A 1 88 ? -8.621 -3.864 13.407 1.00 87.75 88 ASN A C 1
ATOM 749 O O . ASN A 1 88 ? -7.695 -3.503 14.136 1.00 87.75 88 ASN A O 1
ATOM 753 N N . ASP A 1 89 ? -9.462 -4.836 13.749 1.00 86.31 89 ASP A N 1
ATOM 754 C CA . ASP A 1 89 ? -9.328 -5.583 14.990 1.00 86.31 89 ASP A CA 1
ATOM 755 C C . ASP A 1 89 ? -8.238 -6.661 14.897 1.00 86.31 89 ASP A C 1
ATOM 757 O O . ASP A 1 89 ? -8.130 -7.368 13.897 1.00 86.31 89 ASP A O 1
ATOM 761 N N . LYS A 1 90 ? -7.505 -6.864 15.996 1.00 79.69 90 LYS A N 1
ATOM 762 C CA . LYS A 1 90 ? -6.439 -7.870 16.122 1.00 79.69 90 LYS A CA 1
ATOM 763 C C . LYS A 1 90 ? -6.930 -9.315 15.974 1.00 79.69 90 LYS A C 1
ATOM 765 O O . LYS A 1 90 ? -6.151 -10.188 15.615 1.0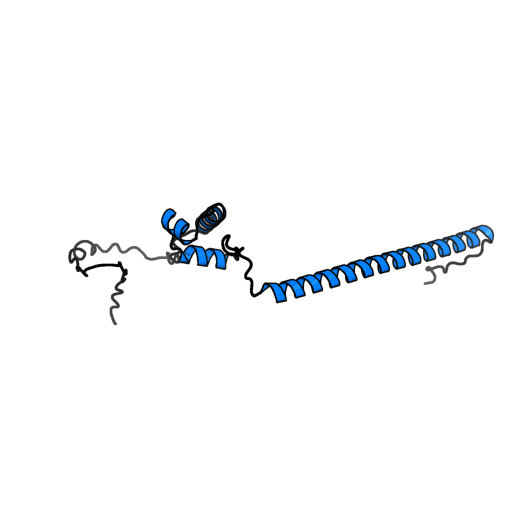0 79.69 90 LYS A O 1
ATOM 770 N N . VAL A 1 91 ? -8.208 -9.583 16.267 1.00 63.00 91 VAL A N 1
ATOM 771 C CA . VAL A 1 91 ? -8.792 -10.940 16.221 1.00 63.00 91 VAL A CA 1
ATOM 772 C C . VAL A 1 91 ? -9.255 -11.319 14.806 1.00 63.00 91 VAL A C 1
ATOM 774 O O . VAL A 1 91 ? -9.427 -12.499 14.511 1.00 63.00 91 VAL A O 1
ATOM 777 N N . MET A 1 92 ? -9.408 -10.342 13.904 1.00 52.84 92 MET A N 1
ATOM 778 C CA . MET A 1 92 ? -9.879 -10.581 12.533 1.00 52.84 92 MET A CA 1
ATOM 779 C C . MET A 1 92 ? -8.759 -10.871 11.525 1.00 52.84 92 MET A C 1
ATOM 781 O O . MET A 1 92 ? -9.057 -11.084 10.357 1.00 52.84 92 MET A O 1
ATOM 785 N N . SER A 1 93 ? -7.500 -11.007 11.960 1.00 48.31 93 SER A N 1
ATOM 786 C CA . SER A 1 93 ? -6.441 -11.631 11.143 1.00 48.31 93 SER A CA 1
ATOM 787 C C . SER A 1 93 ? -6.511 -13.164 11.166 1.00 48.31 93 SER A C 1
ATOM 789 O O . SER A 1 93 ? -5.495 -13.842 11.062 1.00 48.31 93 SER A O 1
ATOM 791 N N . THR A 1 94 ? -7.706 -13.732 11.335 1.00 42.38 94 THR A N 1
ATOM 792 C CA . THR A 1 94 ? -7.973 -15.077 10.832 1.00 42.38 94 THR A CA 1
ATOM 793 C C . THR A 1 94 ? -8.482 -14.892 9.419 1.00 42.38 94 THR A C 1
ATOM 795 O O . THR A 1 94 ? -9.616 -14.469 9.207 1.00 42.38 94 THR A O 1
ATOM 798 N N . GLU A 1 95 ? -7.585 -15.138 8.469 1.00 44.97 95 GLU A N 1
ATOM 799 C CA . GLU A 1 95 ? -7.881 -15.410 7.067 1.00 44.97 95 GLU A CA 1
ATOM 800 C C . GLU A 1 95 ? -9.265 -16.063 6.960 1.00 44.97 95 GLU A C 1
ATOM 802 O O . GLU A 1 95 ? -9.453 -17.204 7.382 1.00 44.97 95 GLU A O 1
ATOM 807 N N . GLN A 1 96 ? -10.270 -15.326 6.477 1.00 38.97 96 GLN A N 1
ATOM 808 C CA . GLN A 1 96 ? -11.551 -15.940 6.155 1.00 38.97 96 GLN A CA 1
ATOM 809 C C . GLN A 1 96 ? -11.308 -16.918 4.997 1.00 38.97 96 GLN A C 1
ATOM 811 O O . GLN A 1 96 ? -11.004 -16.456 3.894 1.00 38.97 96 GLN A O 1
ATOM 816 N N . PRO A 1 97 ? -11.501 -18.241 5.167 1.00 46.88 97 PRO A N 1
ATOM 817 C CA . PRO A 1 97 ? -11.189 -19.220 4.121 1.00 46.88 97 PRO A CA 1
ATOM 818 C C . PRO A 1 97 ? -12.153 -19.198 2.921 1.00 46.88 97 PRO A C 1
ATOM 820 O O . PRO A 1 97 ? -12.096 -20.079 2.067 1.00 46.88 97 PRO A O 1
ATOM 823 N N . SER A 1 98 ? -13.078 -18.235 2.853 1.00 46.00 98 SER A N 1
ATOM 824 C CA . SER A 1 98 ? -14.129 -18.173 1.831 1.00 46.00 98 SER A CA 1
ATOM 825 C C . SER A 1 98 ? -14.119 -16.908 0.970 1.00 46.00 98 SER A C 1
ATOM 827 O O . SER A 1 98 ? -14.929 -16.820 0.053 1.00 46.00 98 SER A O 1
ATOM 829 N N . LEU A 1 99 ? -13.218 -15.951 1.225 1.00 47.56 99 LEU A N 1
ATOM 830 C CA . LEU A 1 99 ? -12.977 -14.807 0.327 1.00 47.56 99 LEU A CA 1
ATOM 831 C C . LEU A 1 99 ? -11.607 -14.872 -0.367 1.00 47.56 99 LEU A C 1
ATOM 833 O O . LEU A 1 99 ? -11.414 -14.172 -1.359 1.00 47.56 99 LEU A O 1
ATOM 837 N N . SER A 1 100 ? -10.709 -15.755 0.092 1.00 51.88 100 SER A N 1
ATOM 838 C CA . SER A 1 100 ? -9.331 -15.862 -0.402 1.00 51.88 100 SER A CA 1
ATOM 839 C C . SER A 1 100 ? -9.247 -16.158 -1.895 1.00 51.88 100 SER A C 1
ATOM 841 O O . SER A 1 100 ? -8.522 -15.489 -2.606 1.00 51.88 100 SER A O 1
ATOM 843 N N . LYS A 1 101 ? -10.064 -17.064 -2.442 1.00 54.88 101 LYS A N 1
ATOM 844 C CA . LYS A 1 101 ? -9.938 -17.420 -3.869 1.00 54.88 101 LYS A CA 1
ATOM 845 C C . LYS A 1 101 ? -10.204 -16.257 -4.827 1.00 54.88 101 LYS A C 1
ATOM 847 O O . LYS A 1 101 ? -9.530 -16.163 -5.838 1.00 54.88 101 LYS A O 1
ATOM 852 N N . ALA A 1 102 ? -11.158 -15.376 -4.526 1.00 55.25 102 ALA A N 1
ATOM 853 C CA . ALA A 1 102 ? -11.437 -14.223 -5.384 1.00 55.25 102 ALA A CA 1
ATOM 854 C C . ALA A 1 102 ? -10.424 -13.085 -5.169 1.00 55.25 102 ALA A C 1
ATOM 856 O O . ALA A 1 102 ? -10.063 -12.397 -6.122 1.00 55.25 102 ALA A O 1
ATOM 857 N N . SER A 1 103 ? -9.949 -12.893 -3.932 1.00 61.22 103 SER A N 1
ATOM 858 C CA . SER A 1 103 ? -8.920 -11.893 -3.629 1.00 61.22 103 SER A CA 1
ATOM 859 C C . SER A 1 103 ? -7.539 -12.295 -4.137 1.00 61.22 103 SER A C 1
ATOM 861 O O . SER A 1 103 ? -6.802 -11.435 -4.600 1.00 61.22 103 SER A O 1
ATOM 863 N N . ASP A 1 104 ? -7.205 -13.582 -4.090 1.00 65.50 104 ASP A N 1
ATOM 864 C CA . ASP A 1 104 ? -5.919 -14.118 -4.536 1.00 65.50 104 ASP A CA 1
ATOM 865 C C . ASP A 1 104 ? -5.834 -14.090 -6.068 1.00 65.50 104 ASP A C 1
ATOM 867 O O . ASP A 1 104 ? -4.800 -13.719 -6.617 1.00 65.50 104 ASP A O 1
ATOM 871 N N . GLU A 1 105 ? -6.937 -14.386 -6.768 1.00 71.06 105 GLU A N 1
ATOM 872 C CA . GLU A 1 105 ? -7.026 -14.231 -8.227 1.00 71.06 105 GLU A CA 1
ATOM 873 C C . GLU A 1 105 ? -6.882 -12.756 -8.634 1.00 71.06 105 GLU A C 1
ATOM 875 O O . GLU A 1 105 ? -6.114 -12.430 -9.538 1.00 71.06 105 GLU A O 1
ATOM 880 N N . SER A 1 106 ? -7.556 -11.849 -7.915 1.00 78.06 106 SER A N 1
ATOM 881 C CA . SER A 1 106 ? -7.452 -10.404 -8.145 1.00 78.06 106 SER A CA 1
ATOM 882 C C . SER A 1 106 ? -6.044 -9.870 -7.862 1.00 78.06 106 SER A C 1
ATOM 884 O O . SER A 1 106 ? -5.547 -9.044 -8.626 1.00 78.06 106 SER A O 1
ATOM 886 N N . LEU A 1 107 ? -5.378 -10.348 -6.806 1.00 86.25 107 LEU A N 1
ATOM 887 C CA . LEU A 1 107 ? -3.989 -9.997 -6.507 1.00 86.25 107 LEU A CA 1
ATOM 888 C C . LEU A 1 107 ? -3.034 -10.499 -7.591 1.00 86.25 107 LEU A C 1
ATOM 890 O O . LEU A 1 107 ? -2.187 -9.735 -8.045 1.00 86.25 107 LEU A O 1
ATOM 894 N N . ASN A 1 108 ? -3.197 -11.739 -8.051 1.00 88.50 108 ASN A N 1
ATOM 895 C CA . ASN A 1 108 ? -2.376 -12.309 -9.119 1.00 88.50 108 ASN A CA 1
ATOM 896 C C . ASN A 1 108 ? -2.559 -11.549 -10.449 1.00 88.50 108 ASN A C 1
ATOM 898 O O . ASN A 1 108 ? -1.598 -11.303 -11.181 1.00 88.50 108 ASN A O 1
ATOM 902 N N . GLU A 1 109 ? -3.785 -11.118 -10.757 1.00 90.88 109 GLU A N 1
ATOM 903 C CA . GLU A 1 109 ? -4.077 -10.297 -11.935 1.00 90.88 109 GLU A CA 1
ATOM 904 C C . GLU A 1 109 ? -3.421 -8.908 -11.844 1.00 90.88 109 GLU A C 1
ATOM 906 O O . GLU A 1 109 ? -2.755 -8.479 -12.790 1.00 90.88 109 GLU A O 1
ATOM 911 N N . LEU A 1 110 ? -3.490 -8.263 -10.675 1.00 91.94 110 LEU A N 1
ATOM 912 C CA . LEU A 1 110 ? -2.790 -7.007 -10.374 1.00 91.94 110 LEU A CA 1
ATOM 913 C C . LEU A 1 110 ? -1.264 -7.146 -10.475 1.00 91.94 110 LEU A C 1
ATOM 915 O O . LEU A 1 110 ? -0.593 -6.278 -11.036 1.00 91.94 110 LEU A O 1
ATOM 919 N N . GLU A 1 111 ? -0.690 -8.233 -9.961 1.00 92.94 111 GLU A N 1
ATOM 920 C CA . GLU A 1 111 ? 0.748 -8.504 -10.056 1.00 92.94 111 GLU A CA 1
ATOM 921 C C . GLU A 1 111 ? 1.195 -8.700 -11.508 1.00 92.94 111 GLU A C 1
ATOM 923 O O . GLU A 1 111 ? 2.244 -8.187 -11.919 1.00 92.94 111 GLU A O 1
ATOM 928 N N . LYS A 1 112 ? 0.381 -9.392 -12.311 1.00 95.00 112 LYS A N 1
ATOM 929 C CA . LYS A 1 112 ? 0.624 -9.589 -13.742 1.00 95.00 112 LYS A CA 1
ATOM 930 C C . LYS A 1 112 ? 0.542 -8.275 -14.517 1.00 95.00 112 LYS A C 1
ATOM 932 O O . LYS A 1 112 ? 1.409 -8.016 -15.356 1.00 95.00 112 LYS A O 1
ATOM 937 N N . GLU A 1 113 ? -0.447 -7.433 -14.226 1.00 94.81 113 GLU A N 1
ATOM 938 C CA . GLU A 1 113 ? -0.571 -6.101 -14.823 1.00 94.81 113 GLU A CA 1
ATOM 939 C C . GLU A 1 113 ? 0.625 -5.215 -14.448 1.00 94.81 113 GLU A C 1
ATOM 941 O O . GLU A 1 113 ? 1.255 -4.603 -15.311 1.00 94.81 113 GLU A O 1
ATOM 946 N N . LEU A 1 114 ? 1.032 -5.227 -13.179 1.00 94.81 114 LEU A N 1
ATOM 947 C CA . LEU A 1 114 ? 2.195 -4.490 -12.694 1.00 94.81 114 LEU A CA 1
ATOM 948 C C . LEU A 1 114 ? 3.489 -4.963 -13.375 1.00 94.81 114 LEU A C 1
ATOM 950 O O . LEU A 1 114 ? 4.335 -4.145 -13.755 1.00 94.81 114 LEU A O 1
ATOM 954 N N . ALA A 1 115 ? 3.650 -6.271 -13.579 1.00 96.31 115 ALA A N 1
ATOM 955 C CA . ALA A 1 115 ? 4.774 -6.828 -14.324 1.00 96.31 115 ALA A CA 1
ATOM 956 C C . ALA A 1 115 ? 4.767 -6.391 -15.801 1.00 96.31 115 ALA A 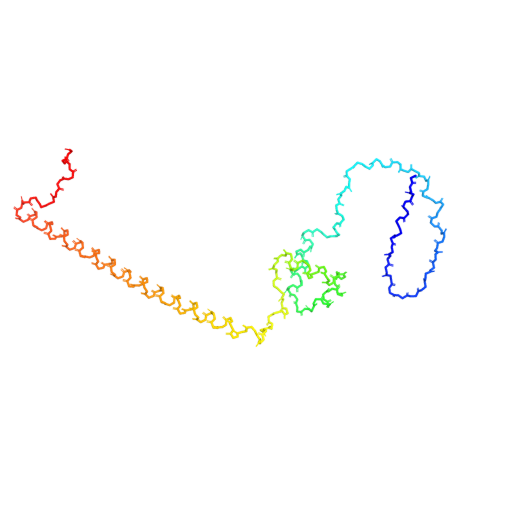C 1
ATOM 958 O O . ALA A 1 115 ? 5.826 -6.024 -16.326 1.00 96.31 115 ALA A O 1
ATOM 959 N N . ALA A 1 116 ? 3.597 -6.379 -16.448 1.00 96.69 116 ALA A N 1
ATOM 960 C CA . ALA A 1 116 ? 3.427 -5.917 -17.824 1.00 96.69 116 ALA A CA 1
ATOM 961 C C . ALA A 1 116 ? 3.757 -4.423 -17.965 1.00 96.69 116 ALA A C 1
ATOM 963 O O . ALA A 1 116 ? 4.596 -4.063 -18.792 1.00 96.69 116 ALA A O 1
ATOM 964 N N . LEU A 1 117 ? 3.215 -3.575 -17.087 1.00 97.38 117 LEU A N 1
ATOM 965 C CA . LEU A 1 117 ? 3.500 -2.138 -17.053 1.00 97.38 117 LEU A CA 1
ATOM 966 C C . LEU A 1 117 ? 4.987 -1.859 -16.821 1.00 97.38 117 LEU A C 1
ATOM 968 O O . LEU A 1 117 ? 5.583 -1.021 -17.496 1.00 97.38 117 LEU A O 1
ATOM 972 N N . ARG A 1 118 ? 5.642 -2.593 -15.911 1.00 97.25 118 ARG A N 1
ATOM 973 C CA . ARG A 1 118 ? 7.097 -2.476 -15.710 1.00 97.25 118 ARG A CA 1
ATOM 974 C C . ARG A 1 118 ? 7.888 -2.897 -16.950 1.00 97.25 118 ARG A C 1
ATOM 976 O O . ARG A 1 118 ? 8.933 -2.308 -17.227 1.00 97.25 118 ARG A O 1
ATOM 983 N N . ALA A 1 119 ? 7.444 -3.922 -17.675 1.00 97.31 119 ALA A N 1
ATOM 984 C CA . ALA A 1 119 ? 8.091 -4.351 -18.913 1.00 97.31 119 ALA A CA 1
ATOM 985 C C . ALA A 1 119 ? 7.937 -3.309 -20.027 1.00 97.31 119 ALA A C 1
ATOM 987 O O . ALA A 1 119 ? 8.919 -2.997 -20.705 1.00 97.31 119 ALA A O 1
ATOM 988 N N . GLU A 1 120 ? 6.747 -2.730 -20.168 1.00 97.19 120 GLU A N 1
ATOM 989 C CA . GLU A 1 120 ? 6.481 -1.648 -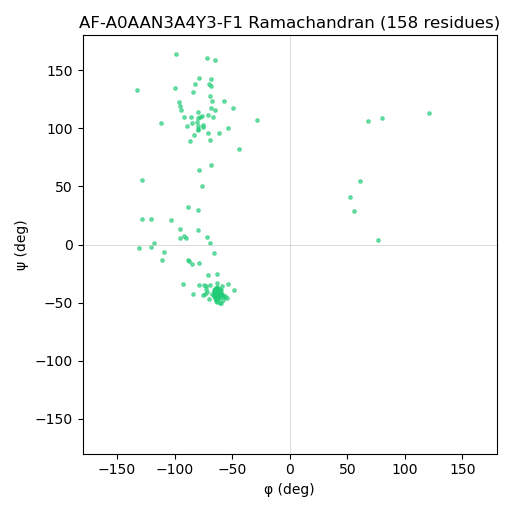21.110 1.00 97.19 120 GLU A CA 1
ATOM 990 C C . GLU A 1 120 ? 7.297 -0.399 -20.775 1.00 97.19 120 GLU A C 1
ATOM 992 O O . GLU A 1 120 ? 7.955 0.153 -21.652 1.00 97.19 120 GLU A O 1
ATOM 997 N N . ASN A 1 121 ? 7.366 -0.012 -19.501 1.00 97.50 121 ASN A N 1
ATOM 998 C CA . ASN A 1 121 ? 8.158 1.137 -19.073 1.00 97.50 121 ASN A CA 1
ATOM 999 C C . ASN A 1 121 ? 9.646 0.965 -19.431 1.00 97.50 121 ASN A C 1
ATOM 1001 O O . ASN A 1 121 ? 10.252 1.861 -20.014 1.00 97.50 121 ASN A O 1
ATOM 1005 N N . ARG A 1 122 ? 10.214 -0.231 -19.207 1.00 97.50 122 ARG A N 1
ATOM 1006 C CA . ARG A 1 122 ? 11.583 -0.553 -19.653 1.00 97.50 122 ARG A CA 1
ATOM 1007 C C . ARG A 1 122 ? 11.740 -0.471 -21.171 1.00 97.50 122 ARG A C 1
ATOM 1009 O O . ARG A 1 122 ? 12.781 -0.031 -21.650 1.00 97.50 122 ARG A O 1
ATOM 1016 N N . LYS A 1 123 ? 10.743 -0.919 -21.938 1.00 97.81 123 LYS A N 1
ATOM 1017 C CA . LYS A 1 123 ? 10.765 -0.837 -23.406 1.00 97.81 123 LYS A CA 1
ATOM 1018 C C . LYS A 1 123 ? 10.756 0.621 -23.873 1.00 97.81 123 LYS A C 1
ATOM 1020 O O . LYS A 1 123 ? 11.566 0.978 -24.721 1.00 97.81 123 LYS A O 1
ATOM 1025 N N . LEU A 1 124 ? 9.889 1.450 -23.295 1.00 97.94 124 LEU A N 1
ATOM 1026 C CA . LEU A 1 124 ? 9.793 2.876 -23.608 1.00 97.94 124 LEU A CA 1
ATOM 1027 C C . LEU A 1 124 ? 11.079 3.625 -23.248 1.00 97.94 124 LEU A C 1
ATOM 1029 O O . LEU A 1 124 ? 11.565 4.411 -24.052 1.00 97.94 124 LEU A O 1
ATOM 1033 N N . GLN A 1 125 ? 11.682 3.330 -22.094 1.00 97.81 125 GLN A N 1
ATOM 1034 C CA . GLN A 1 125 ? 12.973 3.905 -21.704 1.00 97.81 125 GLN A CA 1
ATOM 1035 C C . GLN A 1 125 ? 14.087 3.565 -22.701 1.00 97.81 125 GLN A C 1
ATOM 1037 O O . GLN A 1 125 ? 14.867 4.440 -23.064 1.00 97.81 125 GLN A O 1
ATOM 1042 N N . ARG A 1 126 ? 14.143 2.317 -23.185 1.00 97.06 126 ARG A N 1
ATOM 1043 C CA . ARG A 1 126 ? 15.114 1.923 -24.218 1.00 97.06 126 ARG A CA 1
ATOM 1044 C C . ARG A 1 126 ? 14.883 2.661 -25.532 1.00 97.06 126 ARG A C 1
ATOM 1046 O O . ARG A 1 126 ? 15.841 3.173 -26.090 1.00 97.06 126 ARG A O 1
ATOM 1053 N N . ALA A 1 127 ? 13.635 2.748 -25.991 1.00 97.00 127 ALA A N 1
ATOM 1054 C CA . ALA A 1 127 ? 13.300 3.469 -27.218 1.00 97.00 127 ALA A CA 1
ATOM 1055 C C . ALA A 1 127 ? 13.652 4.962 -27.115 1.00 97.00 127 ALA A C 1
ATOM 1057 O O . ALA A 1 127 ? 14.203 5.534 -28.048 1.00 97.00 127 ALA A O 1
ATOM 1058 N N . LEU A 1 128 ? 13.396 5.579 -25.958 1.00 97.38 128 LEU A N 1
ATOM 1059 C CA . LEU A 1 128 ? 13.772 6.965 -25.693 1.00 97.38 128 LEU A CA 1
ATOM 1060 C C . LEU A 1 128 ? 15.291 7.158 -25.733 1.00 97.38 128 LEU A C 1
ATOM 1062 O O . LEU A 1 128 ? 15.772 8.131 -26.308 1.00 97.38 128 LEU A O 1
ATOM 1066 N N . GLN A 1 129 ? 16.048 6.242 -25.130 1.00 97.62 129 GLN A N 1
ATOM 1067 C CA . GLN A 1 129 ? 17.506 6.296 -25.147 1.00 97.62 129 GLN A CA 1
ATOM 1068 C C . GLN A 1 129 ? 18.059 6.100 -26.565 1.00 97.62 129 GLN A C 1
ATOM 1070 O O . GLN A 1 129 ? 18.980 6.808 -26.961 1.00 97.62 129 GLN A O 1
ATOM 1075 N N . GLU A 1 130 ? 17.486 5.175 -27.333 1.00 96.75 130 GLU A N 1
ATOM 1076 C CA . GLU A 1 130 ? 17.861 4.930 -28.726 1.00 96.75 130 GLU A CA 1
ATOM 1077 C C . GLU A 1 130 ? 17.596 6.153 -29.611 1.00 96.75 130 GLU A C 1
ATOM 1079 O O . GLU A 1 130 ? 18.486 6.573 -30.348 1.00 96.75 130 GLU A O 1
ATOM 1084 N N . GLU A 1 131 ? 16.419 6.775 -29.501 1.00 95.44 131 GLU A N 1
ATOM 1085 C CA . GLU A 1 131 ? 16.119 8.014 -30.226 1.00 95.44 131 GLU A CA 1
ATOM 1086 C C . GLU A 1 131 ? 17.022 9.172 -29.790 1.00 95.44 131 GLU A C 1
ATOM 1088 O O . GLU A 1 131 ? 17.500 9.929 -30.631 1.00 95.44 131 GLU A O 1
ATOM 1093 N N . SER A 1 132 ? 17.333 9.278 -28.495 1.00 96.56 132 SER A N 1
ATOM 1094 C CA . SER A 1 132 ? 18.253 10.307 -27.988 1.00 96.56 132 SER A CA 1
ATOM 1095 C C . SER A 1 132 ? 19.655 10.146 -28.587 1.00 96.56 132 SER A C 1
ATOM 1097 O O . SER A 1 132 ? 20.219 11.115 -29.087 1.00 96.56 132 SER A O 1
ATOM 1099 N N . LEU A 1 133 ? 20.182 8.915 -28.613 1.00 97.31 133 LEU A N 1
ATOM 1100 C CA . LEU A 1 133 ? 21.472 8.587 -29.235 1.00 97.31 133 LEU A CA 1
ATOM 1101 C C . LEU A 1 133 ? 21.464 8.843 -30.745 1.00 97.31 133 LEU A C 1
ATOM 1103 O O . LEU A 1 133 ? 22.443 9.339 -31.297 1.00 97.31 133 LEU A O 1
ATOM 1107 N N . ARG A 1 134 ? 20.364 8.512 -31.432 1.00 96.44 134 ARG A N 1
ATOM 1108 C CA . ARG A 1 134 ? 20.209 8.805 -32.861 1.00 96.44 134 ARG A CA 1
ATOM 1109 C C . ARG A 1 134 ? 20.225 10.302 -33.134 1.00 96.44 134 ARG A C 1
ATOM 1111 O O . ARG A 1 134 ? 20.888 10.729 -34.075 1.00 96.44 134 ARG A O 1
ATOM 1118 N N . HIS A 1 135 ? 19.496 11.081 -32.340 1.00 96.19 135 HIS A N 1
ATOM 1119 C CA . HIS A 1 135 ? 19.468 12.531 -32.477 1.00 96.19 135 HIS A CA 1
ATOM 1120 C C . HIS A 1 135 ? 20.855 13.134 -32.238 1.00 96.19 135 HIS A C 1
ATOM 1122 O O . HIS A 1 135 ? 21.321 13.913 -33.063 1.00 96.19 135 HIS A O 1
ATOM 1128 N N . GLU A 1 136 ? 21.547 12.702 -31.182 1.00 96.31 136 GLU A N 1
ATOM 1129 C CA . GLU A 1 136 ? 22.920 13.115 -30.881 1.00 96.31 136 GLU A CA 1
ATOM 1130 C C . GLU A 1 136 ? 23.881 12.782 -32.032 1.00 96.31 136 GLU A C 1
ATOM 1132 O O . GLU A 1 136 ? 24.598 13.656 -32.513 1.00 96.31 136 GLU A O 1
ATOM 1137 N N . ALA A 1 137 ? 23.835 11.555 -32.560 1.00 96.62 137 ALA A N 1
ATOM 1138 C CA . ALA A 1 137 ? 24.654 11.164 -33.706 1.00 96.62 137 ALA A CA 1
ATOM 1139 C C . ALA A 1 137 ? 24.364 12.019 -34.955 1.00 96.62 137 ALA A C 1
ATOM 1141 O O . ALA A 1 137 ? 25.284 12.371 -35.695 1.00 96.62 137 ALA A O 1
ATOM 1142 N N . CYS A 1 138 ? 23.098 12.373 -35.200 1.00 92.75 138 CYS A N 1
ATOM 1143 C CA . CYS A 1 138 ? 22.732 13.276 -36.289 1.00 92.75 138 CYS A CA 1
ATOM 1144 C C . CYS A 1 138 ? 23.285 14.693 -36.082 1.00 92.75 138 CYS A C 1
ATOM 1146 O O . CYS A 1 138 ? 23.799 15.274 -37.037 1.00 92.75 138 CYS A O 1
ATOM 1148 N N . GLU A 1 139 ? 23.221 15.235 -34.865 1.00 93.81 139 GLU A N 1
ATOM 1149 C CA . GLU A 1 139 ? 23.806 16.544 -34.552 1.00 93.81 139 GLU A CA 1
ATOM 1150 C C . GLU A 1 139 ? 25.329 16.547 -34.729 1.00 93.81 139 GLU A C 1
ATOM 1152 O O . GLU A 1 139 ? 25.872 17.490 -35.304 1.00 93.81 139 GLU A O 1
ATOM 1157 N N . GLU A 1 140 ? 26.017 15.473 -34.337 1.00 94.69 140 GLU A N 1
ATOM 1158 C CA . GLU A 1 140 ? 27.465 15.336 -34.536 1.00 94.69 140 GLU A CA 1
ATOM 1159 C C . GLU A 1 140 ? 27.854 15.257 -36.017 1.00 94.69 140 GLU A C 1
ATOM 1161 O O . GLU A 1 140 ? 28.826 15.883 -36.445 1.00 94.69 140 GLU A O 1
ATOM 1166 N N . LEU A 1 141 ? 27.068 14.561 -36.844 1.00 93.38 141 LEU A N 1
ATOM 1167 C CA . LEU A 1 141 ? 27.281 14.550 -38.295 1.00 93.38 141 LEU A CA 1
ATOM 1168 C C . LEU A 1 141 ? 27.088 15.938 -38.914 1.00 93.38 141 LEU A C 1
ATOM 1170 O O . LEU A 1 141 ? 27.851 16.327 -39.803 1.00 93.38 141 LEU A O 1
ATOM 1174 N N . ILE A 1 142 ? 26.099 16.699 -38.437 1.00 92.31 142 ILE A N 1
ATOM 1175 C CA . ILE A 1 142 ? 25.900 18.093 -38.845 1.00 92.31 142 ILE A CA 1
ATOM 1176 C C . ILE A 1 142 ? 27.111 18.932 -38.426 1.00 92.31 142 ILE A C 1
ATOM 1178 O O . ILE A 1 142 ? 27.688 19.613 -39.270 1.00 92.31 142 ILE A O 1
ATOM 1182 N N . ASN A 1 143 ? 27.551 18.840 -37.168 1.00 92.19 143 ASN A N 1
ATOM 1183 C CA . ASN A 1 143 ? 28.724 19.560 -36.664 1.00 92.19 143 ASN A CA 1
ATOM 1184 C C . ASN A 1 143 ? 29.984 19.257 -37.491 1.00 92.19 143 ASN A C 1
ATOM 1186 O O . ASN A 1 143 ? 30.734 20.169 -37.857 1.00 92.19 143 ASN A O 1
ATOM 1190 N N . LEU A 1 144 ? 30.213 17.986 -37.829 1.00 94.56 144 LEU A N 1
ATOM 1191 C CA . LEU A 1 144 ? 31.341 17.569 -38.656 1.00 94.56 144 LEU A CA 1
ATOM 1192 C C . LEU A 1 144 ? 31.266 18.174 -40.065 1.00 94.56 144 LEU A C 1
ATOM 1194 O O . LEU A 1 144 ? 32.267 18.678 -40.576 1.00 94.56 144 LEU A O 1
ATOM 1198 N N . ALA A 1 145 ? 30.086 18.166 -40.689 1.00 90.81 145 ALA A N 1
ATOM 1199 C CA . ALA A 1 145 ? 29.891 18.742 -42.015 1.00 90.81 145 ALA A CA 1
ATOM 1200 C C . ALA A 1 145 ? 30.093 20.268 -42.021 1.00 90.81 145 ALA A C 1
ATOM 1202 O O . ALA A 1 145 ? 30.792 20.790 -42.893 1.00 90.81 145 ALA A O 1
ATOM 1203 N N . GLU A 1 146 ? 29.537 20.978 -41.033 1.00 92.81 146 GLU A N 1
ATOM 1204 C CA . GLU A 1 146 ? 29.677 22.434 -40.900 1.00 92.81 146 GLU A CA 1
ATOM 1205 C C . GLU A 1 146 ? 31.139 22.837 -40.627 1.00 92.81 146 GLU A C 1
ATOM 1207 O O . GLU A 1 146 ? 31.631 23.807 -41.206 1.00 92.81 146 GLU A O 1
ATOM 1212 N N . SER A 1 147 ? 31.864 22.075 -39.799 1.00 92.19 147 SER A N 1
ATOM 1213 C CA . SER A 1 147 ? 33.278 22.344 -39.488 1.00 92.19 147 SER A CA 1
ATOM 1214 C C . SER A 1 147 ? 34.242 21.993 -40.627 1.00 92.19 147 SER A C 1
ATOM 1216 O O . SER A 1 147 ? 35.220 22.711 -40.816 1.00 92.19 147 SER A O 1
ATOM 1218 N N . THR A 1 148 ? 33.964 20.938 -41.402 1.00 93.81 148 THR A N 1
ATOM 1219 C CA . THR A 1 148 ? 34.851 20.462 -42.484 1.00 93.81 148 THR A CA 1
ATOM 1220 C C . THR A 1 148 ? 34.640 21.219 -43.791 1.00 93.81 148 THR A C 1
ATOM 1222 O O . THR A 1 148 ? 35.601 21.550 -44.481 1.00 93.81 148 THR A O 1
ATOM 1225 N N . TYR A 1 149 ? 33.381 21.472 -44.157 1.00 91.94 149 TYR A N 1
ATOM 1226 C CA . TYR A 1 149 ? 33.029 22.029 -45.466 1.00 91.94 149 TYR A CA 1
ATOM 1227 C C . TYR A 1 149 ? 32.540 23.478 -45.400 1.00 91.94 149 TYR A C 1
ATOM 1229 O O . TYR A 1 149 ? 32.334 24.087 -46.446 1.00 91.94 149 TYR A O 1
ATOM 1237 N N . HIS A 1 150 ? 32.359 24.043 -44.199 1.00 87.81 150 HIS A N 1
ATOM 1238 C CA . HIS A 1 150 ? 31.906 25.425 -43.985 1.00 87.81 150 HIS A CA 1
ATOM 1239 C C . HIS A 1 150 ? 30.572 25.764 -44.671 1.00 87.81 150 HIS A C 1
ATOM 1241 O O . HIS A 1 150 ? 30.305 26.911 -45.031 1.00 87.81 150 HIS A O 1
ATOM 1247 N N . ILE A 1 151 ? 29.712 24.759 -44.837 1.00 85.44 151 ILE A N 1
ATOM 1248 C CA . ILE A 1 151 ? 28.351 24.901 -45.359 1.00 85.44 151 ILE A CA 1
ATOM 1249 C C . ILE A 1 151 ? 27.398 24.901 -44.170 1.00 85.44 151 ILE A C 1
ATOM 1251 O O . ILE A 1 151 ? 27.526 24.056 -43.293 1.00 85.44 151 ILE A O 1
ATOM 1255 N N . LYS A 1 152 ? 26.427 25.819 -44.146 1.00 83.44 152 LYS A N 1
ATOM 1256 C CA . LYS A 1 152 ? 25.432 25.897 -43.070 1.00 83.44 152 LYS A CA 1
ATOM 1257 C C . LYS A 1 152 ? 24.264 24.955 -43.359 1.00 83.44 152 LYS A C 1
ATOM 1259 O O . LYS A 1 152 ? 23.487 25.210 -44.278 1.00 83.44 152 LYS A O 1
ATOM 1264 N N . VAL A 1 153 ? 24.153 23.872 -42.591 1.00 80.69 153 VAL A N 1
ATOM 1265 C CA . VAL A 1 153 ? 23.120 22.839 -42.786 1.00 80.69 153 VAL A CA 1
ATOM 1266 C C . VAL A 1 153 ? 21.887 23.136 -41.932 1.00 80.69 153 VAL A C 1
ATOM 1268 O O . VAL A 1 153 ? 20.757 22.890 -42.360 1.00 80.69 153 VAL A O 1
ATOM 1271 N N . ARG A 1 154 ? 22.070 23.717 -40.739 1.00 82.12 154 ARG A N 1
ATOM 1272 C CA . ARG A 1 154 ? 20.949 24.087 -39.862 1.00 82.12 154 ARG A 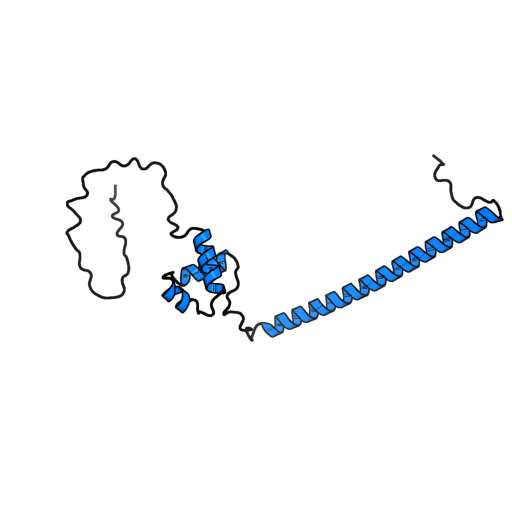CA 1
ATOM 1273 C C . ARG A 1 154 ? 20.147 25.263 -40.422 1.00 82.12 154 ARG A C 1
ATOM 1275 O O . ARG A 1 154 ? 20.706 26.266 -40.869 1.00 82.12 154 ARG A O 1
ATOM 1282 N N . LYS A 1 155 ? 18.813 25.180 -40.333 1.00 78.25 155 LYS A N 1
ATOM 1283 C CA . LYS A 1 155 ? 17.930 26.325 -40.605 1.00 78.25 155 LYS A CA 1
ATOM 1284 C C . LYS A 1 155 ? 18.094 27.370 -39.501 1.00 78.25 155 LYS A C 1
ATOM 1286 O O . LYS A 1 155 ? 17.948 27.058 -38.324 1.00 78.25 155 LYS A O 1
ATOM 1291 N N . ASN A 1 156 ? 18.346 28.617 -39.888 1.00 63.53 156 ASN A N 1
ATOM 1292 C CA . ASN A 1 156 ? 18.334 29.744 -38.958 1.00 63.53 156 ASN A CA 1
ATOM 1293 C C . ASN A 1 156 ? 16.886 29.966 -38.503 1.00 63.53 156 ASN A C 1
ATOM 1295 O O . ASN A 1 156 ? 16.037 30.297 -39.328 1.00 63.53 156 ASN A O 1
ATOM 1299 N N . SER A 1 157 ? 16.604 29.819 -37.211 1.00 60.09 157 SER A N 1
ATOM 1300 C CA . SER A 1 157 ? 15.301 30.152 -36.616 1.00 60.09 157 SER A CA 1
ATOM 1301 C C . SER A 1 157 ? 15.008 31.662 -36.576 1.00 60.09 157 SER A C 1
ATOM 1303 O O . SER A 1 157 ? 13.955 32.057 -36.096 1.00 60.09 157 SER A O 1
ATOM 1305 N N . ASP A 1 158 ? 15.917 32.498 -37.091 1.00 56.69 158 ASP A N 1
ATOM 1306 C CA . ASP A 1 158 ? 15.845 33.969 -37.081 1.00 56.69 158 ASP A CA 1
ATOM 1307 C C . ASP A 1 158 ? 15.263 34.598 -38.365 1.00 56.69 158 ASP A C 1
ATOM 1309 O O . ASP A 1 158 ? 15.368 35.804 -38.584 1.00 56.69 158 ASP A O 1
ATOM 1313 N N . ALA A 1 159 ? 14.632 33.812 -39.240 1.00 55.59 159 ALA A N 1
ATOM 1314 C CA . ALA A 1 159 ? 13.820 34.373 -40.320 1.00 55.59 159 ALA A CA 1
ATOM 1315 C C . ALA A 1 159 ? 12.421 34.700 -39.771 1.00 55.59 159 ALA A C 1
ATOM 1317 O O . ALA A 1 159 ? 11.567 33.820 -39.663 1.00 55.59 159 ALA A O 1
ATOM 1318 N N . LYS A 1 160 ? 12.252 35.958 -39.358 1.00 48.69 160 LYS A N 1
ATOM 1319 C CA . LYS A 1 160 ? 10.994 36.559 -38.902 1.00 48.69 160 LYS A CA 1
ATOM 1320 C C . LYS A 1 160 ? 9.979 36.710 -40.034 1.00 48.69 160 LYS A C 1
ATOM 1322 O O . LYS A 1 160 ? 10.420 36.991 -41.172 1.00 48.69 160 LYS A O 1
#

Organism: Bacteroides ovatus (strain ATCC 8483 / DSM 1896 / JCM 5824 / BCRC 10623 / CCUG 4943 / NCTC 11153) (NCBI:txid411476)

Mean predicted aligned error: 20.43 Å

Solvent-accessible surface area (backbone atoms only — not comparable to full-atom values): 10497 Å² total; per-residue (Å²): 133,87,84,82,80,81,79,83,82,76,90,72,94,73,84,81,93,76,84,78,83,76,88,79,78,83,80,82,74,77,74,83,69,79,86,74,87,76,84,68,76,90,61,100,63,55,72,68,56,52,51,49,52,51,52,56,52,69,76,46,92,59,51,65,63,57,46,19,68,73,71,71,47,60,50,69,56,57,52,54,49,31,62,74,68,72,51,83,60,88,81,64,76,56,81,59,92,83,54,47,73,65,52,52,51,51,48,52,51,52,52,50,49,51,52,49,52,54,52,49,51,54,50,52,53,50,53,51,51,51,51,50,51,51,51,51,52,51,51,50,54,49,52,49,46,34,72,75,69,71,48,86,83,76,79,72,88,79,77,125

InterPro domains:
  IPR009057 Homedomain-like superfamily [SSF46689] (41-128)

Sequence (160 aa):
MQKFIVYINFPFPGGELSFCSVLNKLTLLKFEIHMEELKKKYTPYTESERMSYIREYLSTSETKYQFAKRTGICRRLLILWLDKYHINDKVMSTEQPSLSKASDESLNELEKELAALRAENRKLQRALQEESLRHEACEELINLAESTYHIKVRKNSDAK